Protein AF-A0A821HJT9-F1 (afdb_monomer)

Nearest PDB structures (foldseek):
  6hc2-assembly4_S  TM=8.809E-01  e=1.548E-03  Homo sapiens
  3q15-assembly2_B-3  TM=8.349E-01  e=1.082E-03  Bacillus subtilis
  5a7d-assembly4_D  TM=8.573E-01  e=2.860E-03  Drosophila melanogaster
  4wng-assembly1_A  TM=8.432E-01  e=2.860E-03  Homo sapiens
  3ro2-assembly1_A  TM=8.618E-01  e=4.533E-03  Mus musculus

Solvent-accessible surface area (backbone atoms only — not comparable to full-atom values): 7268 Å² total; per-residue (Å²): 140,81,82,82,81,88,69,88,76,76,95,62,76,77,48,72,65,58,53,51,52,51,23,52,52,26,48,78,68,67,40,40,72,59,21,46,52,45,45,52,56,55,71,68,43,91,82,63,48,65,67,56,47,32,54,44,28,52,54,45,21,50,40,27,48,76,70,63,39,47,71,58,18,48,53,35,45,52,50,23,51,51,44,49,72,71,41,93,58,91,59,51,70,65,57,56,30,49,50,31,43,52,48,13,52,46,28,44,75,70,68,39,53,70,58,14,50,54,29,53,51,47,23,61,48,53,69,70,76,109

Sequence (130 aa):
MFANPTKEMGSATPKQDDLFSAGDWLYWKCEYDKAREHFQAVLKQASLSASDSARCYKSMGAVEVELKNYDEALNIYNKQLGIMMASDSPSTKEDIISCYLSIGKVYWLKLDYNQAIAYHHRAPEFARAS

Secondary structure (DSSP, 8-state):
---------------HHHHHHHHHHHHHTT-HHHHHHHHHHHHT-TT--HHHHHHHHHHHHHHHHHTT-HHHHHHHHHHHHHHHHH-SS---HHHHHHHHHHHHHHHHHTT-HHHHHHHHHHHHHHHHH-

pLDDT: mean 78.91, std 17.14, range [33.47, 95.62]

Structure (mmCIF, N/CA/C/O backbone):
data_AF-A0A821HJT9-F1
#
_entry.id   AF-A0A821HJT9-F1
#
loop_
_atom_site.group_PDB
_atom_site.id
_atom_site.type_symbol
_atom_site.label_atom_id
_atom_site.label_alt_id
_atom_site.label_comp_id
_atom_site.label_asym_id
_atom_site.label_entity_id
_atom_site.label_seq_id
_atom_site.pdbx_PDB_ins_code
_atom_site.Cartn_x
_atom_site.Cartn_y
_atom_site.Cartn_z
_atom_site.occupancy
_atom_site.B_iso_or_equiv
_atom_site.auth_seq_id
_atom_site.auth_comp_id
_atom_site.auth_asym_id
_atom_site.auth_atom_id
_atom_site.pdbx_PDB_model_num
ATOM 1 N N . MET A 1 1 ? 15.144 9.174 47.147 1.00 39.72 1 MET A N 1
ATOM 2 C CA . MET A 1 1 ? 14.565 10.239 46.300 1.00 39.72 1 MET A CA 1
ATOM 3 C C . MET A 1 1 ? 15.629 10.642 45.300 1.00 39.72 1 MET A C 1
ATOM 5 O O . MET A 1 1 ? 16.550 11.347 45.683 1.00 39.72 1 MET A O 1
ATOM 9 N N . PHE A 1 2 ? 15.572 10.123 44.074 1.00 33.47 2 PHE A N 1
ATOM 10 C CA . PHE A 1 2 ? 16.527 10.492 43.030 1.00 33.47 2 PHE A CA 1
ATOM 11 C C . PHE A 1 2 ? 15.788 11.225 41.921 1.00 33.47 2 PHE A C 1
ATOM 13 O O . PHE A 1 2 ? 14.747 10.777 41.446 1.00 33.47 2 PHE A O 1
ATOM 20 N N . ALA A 1 3 ? 16.312 12.411 41.636 1.00 34.66 3 ALA A N 1
ATOM 21 C CA . ALA A 1 3 ? 15.775 13.403 40.736 1.00 34.66 3 ALA A CA 1
ATOM 22 C C . ALA A 1 3 ? 15.729 12.898 39.291 1.00 34.66 3 ALA A C 1
ATOM 24 O O . ALA A 1 3 ? 16.628 12.209 38.814 1.00 34.66 3 ALA A O 1
ATOM 25 N N . ASN A 1 4 ? 14.659 13.300 38.619 1.00 36.91 4 ASN A N 1
ATOM 26 C CA . ASN A 1 4 ? 14.424 13.162 37.196 1.00 36.91 4 ASN A CA 1
ATOM 27 C C . ASN A 1 4 ? 15.342 14.143 36.440 1.00 36.91 4 ASN A C 1
ATOM 29 O O . ASN A 1 4 ? 15.227 15.346 36.683 1.00 36.91 4 ASN A O 1
ATOM 33 N N . PRO A 1 5 ? 16.241 13.706 35.542 1.00 42.00 5 PRO A N 1
ATOM 34 C CA . PRO A 1 5 ? 16.948 14.625 34.674 1.00 42.00 5 PRO A CA 1
ATOM 35 C C . PRO A 1 5 ? 16.165 14.757 33.365 1.00 42.00 5 PRO A C 1
ATOM 37 O O . PRO A 1 5 ? 16.400 14.033 32.399 1.00 42.00 5 PRO A O 1
ATOM 40 N N . THR A 1 6 ? 15.247 15.724 33.316 1.00 44.38 6 THR A N 1
ATOM 41 C CA . THR A 1 6 ? 14.847 16.366 32.060 1.00 44.38 6 THR A CA 1
ATOM 42 C C . THR A 1 6 ? 16.069 17.091 31.512 1.00 44.38 6 THR A C 1
ATOM 44 O O . THR A 1 6 ? 16.350 18.230 31.883 1.00 44.38 6 THR A O 1
ATOM 47 N N . LYS A 1 7 ? 16.847 16.393 30.684 1.00 40.66 7 LYS A N 1
ATOM 48 C CA . LYS A 1 7 ? 17.935 16.995 29.925 1.00 40.66 7 LYS A CA 1
ATOM 49 C C . LYS A 1 7 ? 17.393 17.348 28.551 1.00 40.66 7 LYS A C 1
ATOM 51 O O . LYS A 1 7 ? 17.126 16.473 27.732 1.00 40.66 7 LYS A O 1
ATOM 56 N N . GLU A 1 8 ? 17.211 18.646 28.358 1.00 43.78 8 GLU A N 1
ATOM 57 C CA . GLU A 1 8 ? 17.039 19.272 27.059 1.00 43.78 8 GLU A CA 1
ATOM 58 C C . GLU A 1 8 ? 18.101 18.729 26.092 1.00 43.78 8 GLU A C 1
ATOM 60 O O . GLU A 1 8 ? 19.305 18.876 26.319 1.00 43.78 8 GLU A O 1
ATOM 65 N N . MET A 1 9 ? 17.655 18.071 25.023 1.00 36.34 9 MET A N 1
ATOM 66 C CA . MET A 1 9 ? 18.453 17.907 23.816 1.00 36.34 9 MET A CA 1
ATOM 67 C C . MET A 1 9 ? 17.874 18.833 22.761 1.00 36.34 9 MET A C 1
ATOM 69 O O . MET A 1 9 ? 16.720 18.709 22.358 1.00 36.34 9 MET A O 1
ATOM 73 N N . GLY A 1 10 ? 18.701 19.810 22.400 1.00 33.59 10 GLY A N 1
ATOM 74 C CA . GLY A 1 10 ? 18.394 20.867 21.463 1.00 33.59 10 GLY A CA 1
ATOM 75 C C . GLY A 1 10 ? 17.974 20.382 20.080 1.00 33.59 10 GLY A C 1
ATOM 76 O O . GLY A 1 10 ? 18.305 19.284 19.644 1.00 33.59 10 GLY A O 1
ATOM 77 N N . SER A 1 11 ? 17.247 21.288 19.432 1.00 37.09 11 SER A N 1
ATOM 78 C CA . SER A 1 11 ? 16.994 21.506 18.002 1.00 37.09 11 SER A CA 1
ATOM 79 C C . SER A 1 11 ? 17.801 20.685 16.979 1.00 37.09 11 SER A C 1
ATOM 81 O O . SER A 1 11 ? 18.491 21.245 16.126 1.00 37.09 11 SER A O 1
ATOM 83 N N . ALA A 1 12 ? 17.668 19.366 16.999 1.00 37.09 12 ALA A N 1
ATOM 84 C CA . ALA A 1 12 ? 17.884 18.536 15.832 1.00 37.09 12 ALA A CA 1
ATOM 85 C C . ALA A 1 12 ? 16.513 18.381 15.178 1.00 37.09 12 ALA A C 1
ATOM 87 O O . ALA A 1 12 ? 15.565 17.950 15.834 1.00 37.09 12 ALA A O 1
ATOM 88 N N . THR A 1 13 ? 16.385 18.775 13.910 1.00 39.56 13 THR A N 1
ATOM 89 C CA . THR A 1 13 ? 15.257 18.354 13.066 1.00 39.56 13 THR A CA 1
ATOM 90 C C . THR A 1 13 ? 14.985 16.884 13.373 1.00 39.56 13 THR A C 1
ATOM 92 O O . THR A 1 13 ? 15.962 16.127 13.312 1.00 39.56 13 THR A O 1
ATOM 95 N N . PRO A 1 14 ? 13.759 16.484 13.769 1.00 43.50 14 PRO A N 1
ATOM 96 C CA . PRO A 1 14 ? 13.491 15.093 14.104 1.00 43.50 14 PRO A CA 1
ATOM 97 C C . PRO A 1 14 ? 13.975 14.291 12.909 1.00 43.50 14 PRO A C 1
ATOM 99 O O . PRO A 1 14 ? 13.526 14.538 11.784 1.00 43.50 14 PRO A O 1
ATOM 102 N N . LYS A 1 15 ? 15.021 13.483 13.120 1.00 54.62 15 LYS A N 1
ATOM 103 C CA . LYS A 1 15 ? 15.665 12.794 12.008 1.00 54.62 15 LYS A CA 1
ATOM 104 C C . LYS A 1 15 ? 14.554 11.989 11.361 1.00 54.62 15 LYS A C 1
ATOM 106 O O . LYS A 1 15 ? 13.689 11.466 12.051 1.00 54.62 15 LYS A O 1
ATOM 111 N N . GLN A 1 16 ? 14.510 11.966 10.045 1.00 50.94 16 GLN A N 1
ATOM 112 C CA . GLN A 1 16 ? 13.459 11.305 9.276 1.00 50.94 16 GLN A CA 1
ATOM 113 C C . GLN A 1 16 ? 13.140 9.881 9.802 1.00 50.94 16 GLN A C 1
ATOM 115 O O . GLN A 1 16 ? 11.980 9.470 9.833 1.00 50.94 16 GLN A O 1
ATOM 120 N N . ASP A 1 17 ? 14.161 9.201 10.337 1.00 54.28 17 ASP A N 1
ATOM 121 C CA . ASP A 1 17 ? 14.088 7.925 11.057 1.00 54.28 17 ASP A CA 1
ATOM 122 C C . ASP A 1 17 ? 13.255 7.952 12.354 1.00 54.28 17 ASP A C 1
ATOM 124 O O . ASP A 1 17 ? 12.522 7.001 12.630 1.00 54.28 17 ASP A O 1
ATOM 128 N N . ASP A 1 18 ? 13.322 9.028 13.143 1.00 62.78 18 ASP A N 1
ATOM 129 C CA . ASP A 1 18 ? 12.559 9.209 14.385 1.00 62.78 18 ASP A CA 1
ATOM 130 C C . ASP A 1 18 ? 11.061 9.347 14.090 1.00 62.78 18 ASP A C 1
ATOM 132 O O . ASP A 1 18 ? 10.224 8.784 14.796 1.00 62.78 18 ASP A O 1
ATOM 136 N N . LEU A 1 19 ? 10.709 10.057 13.012 1.00 62.97 19 LEU A N 1
ATOM 137 C CA . LEU A 1 19 ? 9.315 10.232 12.593 1.00 62.97 19 LEU A CA 1
ATOM 138 C C . LEU A 1 19 ? 8.732 8.954 11.989 1.00 62.97 19 LEU A C 1
ATOM 140 O O . LEU A 1 19 ? 7.578 8.624 12.266 1.00 62.97 19 LEU A O 1
ATOM 144 N N . PHE A 1 20 ? 9.523 8.216 11.206 1.00 67.44 20 PHE A N 1
ATOM 145 C CA . PHE A 1 20 ? 9.105 6.918 10.685 1.00 67.44 20 PHE A CA 1
ATOM 146 C C . PHE A 1 20 ? 8.888 5.909 11.822 1.00 67.44 20 PHE A C 1
ATOM 148 O O . PHE A 1 20 ? 7.853 5.249 11.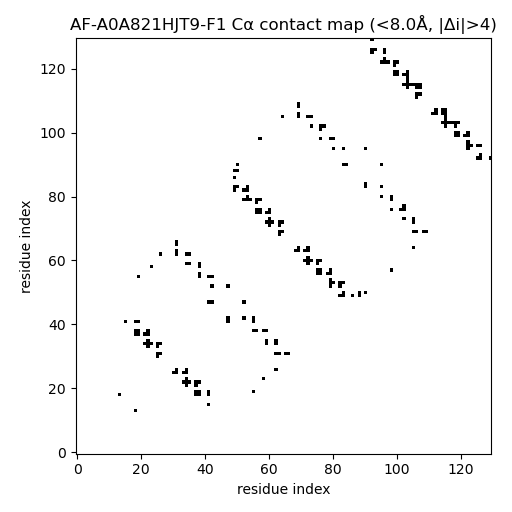882 1.00 67.44 20 PHE A O 1
ATOM 155 N N . SER A 1 21 ? 9.823 5.854 12.774 1.00 70.38 21 SER A N 1
ATOM 156 C CA . SER A 1 21 ? 9.730 4.975 13.945 1.00 70.38 21 SER A CA 1
ATOM 157 C C . SER A 1 21 ? 8.548 5.336 14.851 1.00 70.38 21 SER A C 1
ATOM 159 O O . SER A 1 21 ? 7.891 4.447 15.391 1.00 70.38 21 SER A O 1
ATOM 161 N N . ALA A 1 22 ? 8.229 6.629 14.990 1.00 73.88 22 ALA A N 1
ATOM 162 C CA . ALA A 1 22 ? 7.039 7.083 15.707 1.00 73.88 22 ALA A CA 1
ATOM 163 C C . ALA A 1 22 ? 5.739 6.671 14.995 1.00 73.88 22 ALA A C 1
ATOM 165 O O . ALA A 1 22 ? 4.799 6.224 15.653 1.00 73.88 22 ALA A O 1
ATOM 166 N N . GLY A 1 23 ? 5.692 6.775 13.662 1.00 74.00 23 GLY A N 1
ATOM 167 C CA . GLY A 1 23 ? 4.559 6.319 12.852 1.00 74.00 23 GLY A CA 1
ATOM 168 C C . GLY A 1 23 ? 4.313 4.814 12.978 1.00 74.00 23 GLY A C 1
ATOM 169 O O . GLY A 1 23 ? 3.182 4.394 13.226 1.00 74.00 23 GLY A O 1
ATOM 170 N N . ASP A 1 24 ? 5.371 4.004 12.903 1.00 73.50 24 ASP A N 1
ATOM 171 C CA . ASP A 1 24 ? 5.285 2.555 13.113 1.00 73.50 24 ASP A CA 1
ATOM 172 C C . ASP A 1 24 ? 4.822 2.225 14.538 1.00 73.50 24 ASP A C 1
ATOM 174 O O . ASP A 1 24 ? 3.951 1.379 14.735 1.00 73.50 24 ASP A O 1
ATOM 178 N N . TRP A 1 25 ? 5.344 2.915 15.553 1.00 74.75 25 TRP A N 1
ATOM 179 C CA . TRP A 1 25 ? 4.909 2.714 16.936 1.00 74.75 25 TRP A CA 1
ATOM 180 C C . TRP A 1 25 ? 3.414 3.014 17.1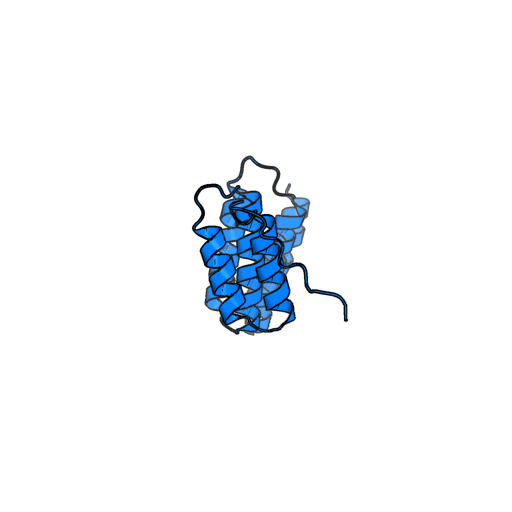29 1.00 74.75 25 TRP A C 1
ATOM 182 O O . TRP A 1 25 ? 2.715 2.260 17.810 1.00 74.75 25 TRP A O 1
ATOM 192 N N . LEU A 1 26 ? 2.901 4.073 16.493 1.00 75.69 26 LEU A N 1
ATOM 193 C CA . LEU A 1 26 ? 1.473 4.405 16.502 1.00 75.69 26 LEU A CA 1
ATOM 194 C C . LEU A 1 26 ? 0.627 3.356 15.771 1.00 75.69 26 LEU A C 1
ATOM 196 O O . LEU A 1 26 ? -0.468 3.035 16.233 1.00 75.69 26 LEU A O 1
ATOM 200 N N . TYR A 1 27 ? 1.147 2.779 14.683 1.00 74.88 27 TYR A N 1
ATOM 201 C CA . TYR A 1 27 ? 0.514 1.656 13.990 1.00 74.88 27 TYR A CA 1
ATOM 202 C C . TYR A 1 27 ? 0.360 0.444 14.919 1.00 74.88 27 TYR A C 1
ATOM 204 O O . TYR A 1 27 ? -0.733 -0.101 15.045 1.00 74.88 27 TYR A O 1
ATOM 212 N N . TRP A 1 28 ? 1.414 0.073 15.655 1.00 75.19 28 TRP A N 1
ATOM 213 C CA . TRP A 1 28 ? 1.356 -1.010 16.649 1.00 75.19 28 TRP A CA 1
ATOM 214 C C . TRP A 1 28 ? 0.407 -0.718 17.818 1.00 75.19 28 TRP A C 1
ATOM 216 O O . TRP A 1 28 ? -0.130 -1.640 18.431 1.00 75.19 28 TRP A O 1
ATOM 226 N N . LYS A 1 29 ? 0.186 0.562 18.127 1.00 79.38 29 LYS A N 1
ATOM 227 C CA . LYS A 1 29 ? -0.795 1.038 19.111 1.00 79.38 29 LYS A CA 1
ATOM 228 C C . LYS A 1 29 ? -2.232 1.103 18.581 1.00 79.38 29 LYS A C 1
ATOM 230 O O . LYS A 1 29 ? -3.124 1.452 19.352 1.00 79.38 29 LYS A O 1
ATOM 235 N N . CYS A 1 30 ? -2.457 0.774 17.308 1.00 77.31 30 CYS A N 1
ATOM 236 C CA . CYS A 1 30 ? -3.733 0.915 16.603 1.00 77.31 30 CYS A CA 1
ATOM 237 C C . CYS A 1 30 ? -4.246 2.369 16.523 1.00 77.31 30 CYS A C 1
ATOM 239 O O . CYS A 1 30 ? -5.432 2.603 16.292 1.00 77.31 30 CYS A O 1
ATOM 241 N N . GLU A 1 31 ? -3.370 3.366 16.697 1.00 84.94 31 GLU A N 1
ATOM 242 C CA . GLU A 1 31 ? -3.699 4.791 16.566 1.00 84.94 31 GLU A CA 1
ATOM 243 C C . GLU A 1 31 ? -3.517 5.243 15.106 1.00 84.94 31 GLU A C 1
ATOM 245 O O . GLU A 1 31 ? -2.686 6.094 14.780 1.00 84.94 31 GLU A O 1
ATOM 250 N N . TYR A 1 32 ? -4.299 4.634 14.213 1.00 83.56 32 TYR A N 1
ATOM 251 C CA . TYR A 1 32 ? -4.150 4.748 12.759 1.00 83.56 32 TYR A CA 1
ATOM 252 C C . TYR A 1 32 ? -4.328 6.174 12.220 1.00 83.56 32 TYR A C 1
ATOM 254 O O . TYR A 1 32 ? -3.560 6.596 11.356 1.00 83.56 32 TYR A O 1
ATOM 262 N N . ASP A 1 33 ? -5.268 6.956 12.759 1.00 81.56 33 ASP A N 1
ATOM 263 C CA . ASP A 1 33 ? -5.468 8.350 12.336 1.00 81.56 33 ASP A CA 1
ATOM 264 C C . ASP A 1 33 ? -4.237 9.224 12.607 1.00 81.56 33 ASP A C 1
ATOM 266 O O . ASP A 1 33 ? -3.825 10.002 11.745 1.00 81.56 33 ASP A O 1
ATOM 270 N N . LYS A 1 34 ? -3.600 9.047 13.772 1.00 81.19 34 LYS A N 1
ATOM 271 C CA . LYS A 1 34 ? -2.362 9.758 14.109 1.00 81.19 34 LYS A CA 1
ATOM 272 C C . LYS A 1 34 ? -1.200 9.256 13.262 1.00 81.19 34 LYS A C 1
ATOM 274 O O . LYS A 1 34 ? -0.431 10.065 12.751 1.00 81.19 34 LYS A O 1
ATOM 279 N N . ALA A 1 35 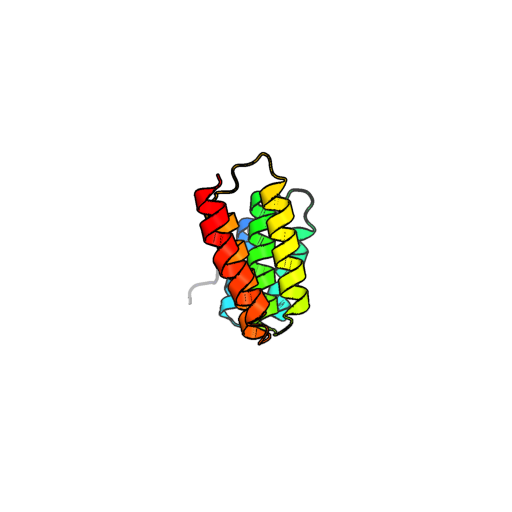? -1.086 7.939 13.068 1.00 81.50 35 ALA A N 1
ATOM 280 C CA . ALA A 1 35 ? -0.063 7.360 12.199 1.00 81.50 35 ALA A CA 1
ATOM 281 C C . ALA A 1 35 ? -0.138 7.954 10.780 1.00 81.50 35 ALA A C 1
ATOM 283 O O . ALA A 1 35 ? 0.882 8.367 10.226 1.00 81.50 35 ALA A O 1
ATOM 284 N N . ARG A 1 36 ? -1.351 8.099 10.226 1.00 82.81 36 ARG A N 1
ATOM 285 C CA . ARG A 1 36 ? -1.589 8.756 8.933 1.00 82.81 36 ARG A CA 1
ATOM 286 C C . ARG A 1 36 ? -1.082 10.198 8.912 1.00 82.81 36 ARG A C 1
ATOM 288 O O . ARG A 1 36 ? -0.381 10.569 7.973 1.00 82.81 36 ARG A O 1
ATOM 295 N N . GLU A 1 37 ? -1.416 11.006 9.917 1.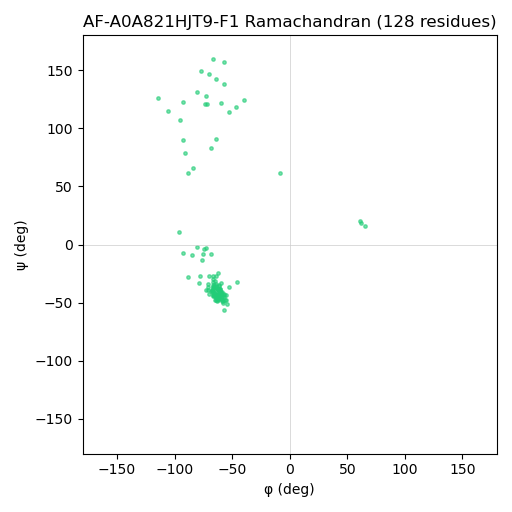00 84.44 37 GLU A N 1
ATOM 296 C CA . GLU A 1 37 ? -0.957 12.401 10.003 1.00 84.44 37 GLU A CA 1
ATOM 297 C C . GLU A 1 37 ? 0.571 12.499 10.065 1.00 84.44 37 GLU A C 1
ATOM 299 O O . GLU A 1 37 ? 1.171 13.311 9.355 1.00 84.44 37 GLU A O 1
ATOM 304 N N . HIS A 1 38 ? 1.211 11.627 10.849 1.00 81.50 38 HIS A N 1
ATOM 305 C CA . HIS A 1 38 ? 2.666 11.566 10.946 1.00 81.50 38 HIS A CA 1
ATOM 306 C C . HIS A 1 38 ? 3.315 11.210 9.605 1.00 81.50 38 HIS A C 1
ATOM 308 O O . HIS A 1 38 ? 4.226 11.916 9.168 1.00 81.50 38 HIS A O 1
ATOM 314 N N . P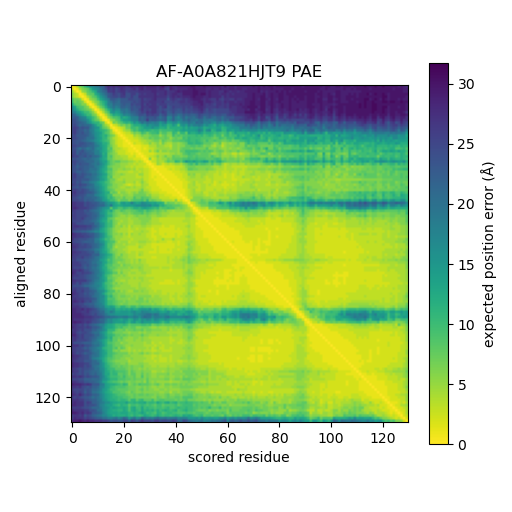HE A 1 39 ? 2.827 10.186 8.900 1.00 83.00 39 PHE A N 1
ATOM 315 C CA . PHE A 1 39 ? 3.375 9.829 7.589 1.00 83.00 39 PHE A CA 1
ATOM 316 C C . PHE A 1 39 ? 3.123 10.907 6.522 1.00 83.00 39 PHE A C 1
ATOM 318 O O . PHE A 1 39 ? 4.006 11.183 5.710 1.00 83.00 39 PHE A O 1
ATOM 325 N N . GLN A 1 40 ? 1.970 11.586 6.548 1.00 83.81 40 GLN A N 1
ATOM 326 C CA . GLN A 1 40 ? 1.714 12.731 5.667 1.00 83.81 40 GLN A CA 1
ATOM 327 C C . GLN A 1 40 ? 2.652 13.907 5.956 1.00 83.81 40 GLN A C 1
ATOM 329 O O . GLN A 1 40 ? 3.084 14.590 5.027 1.00 83.81 40 GLN A O 1
ATOM 334 N N . ALA A 1 41 ? 2.977 14.159 7.226 1.00 83.25 41 ALA A N 1
ATOM 335 C CA . ALA A 1 41 ? 3.942 15.185 7.603 1.00 83.25 41 ALA A CA 1
ATOM 336 C C . ALA A 1 41 ? 5.351 14.851 7.093 1.00 83.25 41 ALA A C 1
ATOM 338 O O . ALA A 1 41 ? 6.035 15.746 6.600 1.00 83.25 41 ALA A O 1
ATOM 339 N N . VAL A 1 42 ? 5.754 13.575 7.146 1.00 81.75 42 VAL A N 1
ATOM 340 C CA . VAL A 1 42 ? 7.028 13.103 6.578 1.00 81.75 42 VAL A CA 1
ATOM 341 C C . VAL A 1 42 ? 7.050 13.297 5.061 1.00 81.75 42 VAL A C 1
ATOM 343 O O . VAL A 1 42 ? 7.978 13.911 4.553 1.00 81.75 42 VAL A O 1
ATOM 346 N N . LEU A 1 43 ? 6.005 12.885 4.335 1.00 78.94 43 LEU A N 1
ATOM 347 C CA . LEU A 1 43 ? 5.936 13.054 2.874 1.00 78.94 43 LEU A CA 1
ATOM 348 C C . LEU A 1 43 ? 5.951 14.518 2.405 1.00 78.94 43 LEU A C 1
ATOM 350 O O . LEU A 1 43 ? 6.331 14.792 1.270 1.00 78.94 43 LEU A O 1
ATOM 354 N N . LYS A 1 44 ? 5.535 15.467 3.252 1.00 79.75 44 LYS A N 1
ATOM 355 C CA . LYS A 1 44 ? 5.611 16.907 2.952 1.00 79.75 44 LYS A CA 1
ATOM 356 C C . LYS A 1 44 ? 7.026 17.476 3.085 1.00 79.75 44 LYS A C 1
ATOM 358 O O . LYS A 1 44 ? 7.255 18.605 2.651 1.00 79.75 44 LYS A O 1
ATOM 363 N N . GLN A 1 45 ? 7.968 16.749 3.687 1.00 76.81 45 GLN A N 1
ATOM 364 C CA . GLN A 1 45 ? 9.350 17.208 3.794 1.00 76.81 45 GLN A CA 1
ATOM 365 C C . GLN A 1 45 ? 10.040 17.098 2.430 1.00 76.81 45 GLN A C 1
ATOM 367 O O . GLN A 1 45 ? 10.162 16.022 1.854 1.00 76.81 45 GLN A O 1
ATOM 372 N N . ALA A 1 46 ? 10.521 18.232 1.919 1.00 58.78 46 ALA A N 1
ATOM 373 C CA . ALA A 1 46 ? 11.108 18.346 0.582 1.00 58.78 46 ALA A CA 1
ATOM 374 C C . ALA A 1 46 ? 12.455 17.610 0.404 1.00 58.78 46 ALA A C 1
ATOM 376 O O . ALA A 1 46 ? 12.960 17.533 -0.711 1.00 58.78 46 ALA A O 1
ATOM 377 N N . SER A 1 47 ? 13.047 17.086 1.482 1.00 67.31 47 SER A N 1
ATOM 378 C CA . SER A 1 47 ? 14.329 16.371 1.472 1.00 67.31 47 SER A CA 1
ATOM 379 C C . SER A 1 47 ? 14.193 14.847 1.400 1.00 67.31 47 SER A C 1
ATOM 381 O O . SER A 1 47 ? 15.181 14.148 1.616 1.00 67.31 47 SER A O 1
ATOM 383 N N . LEU A 1 48 ? 12.994 14.313 1.142 1.00 73.00 48 LEU A N 1
ATOM 384 C CA . LEU A 1 48 ? 12.787 12.869 1.118 1.00 73.00 48 LEU A CA 1
ATOM 385 C C . LEU A 1 48 ? 13.405 12.228 -0.128 1.00 73.00 48 LEU A C 1
ATOM 387 O O . LEU A 1 48 ? 13.110 12.610 -1.261 1.00 73.00 48 LEU A O 1
ATOM 391 N N . SER A 1 49 ? 14.221 11.198 0.084 1.00 80.88 49 SER A N 1
ATOM 392 C CA . SER A 1 49 ? 14.691 10.349 -1.007 1.00 80.88 49 SER A CA 1
ATOM 393 C C . SER A 1 49 ? 13.529 9.548 -1.616 1.00 80.88 49 SER A C 1
ATOM 395 O O . SER A 1 49 ? 12.481 9.341 -0.989 1.00 80.88 49 SER A O 1
ATOM 397 N N . ALA A 1 50 ? 13.704 9.062 -2.847 1.00 80.38 50 ALA A N 1
ATOM 398 C CA . ALA A 1 50 ? 12.707 8.210 -3.498 1.00 80.38 50 ALA A CA 1
ATOM 399 C C . ALA A 1 50 ? 12.461 6.907 -2.711 1.00 80.38 50 ALA A C 1
ATOM 401 O O . ALA A 1 50 ? 11.312 6.483 -2.574 1.00 80.38 50 ALA A O 1
ATOM 402 N N . SER A 1 51 ? 13.512 6.316 -2.129 1.00 79.75 51 SER A N 1
ATOM 403 C CA . SER A 1 51 ? 13.413 5.112 -1.297 1.00 79.75 51 SER A CA 1
ATOM 404 C C . SER A 1 51 ? 12.633 5.363 -0.008 1.00 79.75 51 SER A C 1
ATOM 406 O O . SER A 1 51 ? 11.752 4.576 0.345 1.00 79.75 51 SER A O 1
ATOM 408 N N . ASP A 1 52 ? 12.883 6.485 0.667 1.00 81.75 52 ASP A N 1
ATOM 409 C CA . ASP A 1 52 ? 12.167 6.813 1.901 1.00 81.75 52 ASP A CA 1
ATOM 410 C C . ASP A 1 52 ? 10.711 7.178 1.629 1.00 81.75 52 ASP A C 1
ATOM 412 O O . ASP A 1 52 ? 9.820 6.800 2.391 1.00 81.75 52 ASP A O 1
ATOM 416 N N . SER A 1 53 ? 10.455 7.858 0.508 1.00 84.06 53 SER A N 1
ATOM 417 C CA . SER A 1 53 ? 9.100 8.131 0.029 1.00 84.06 53 SER A CA 1
ATOM 418 C C . SER A 1 53 ? 8.344 6.828 -0.193 1.00 84.06 53 SER A C 1
ATOM 420 O O . SER A 1 53 ? 7.239 6.658 0.319 1.00 84.06 53 SER A O 1
ATOM 422 N N . ALA A 1 54 ? 8.956 5.872 -0.894 1.00 85.06 54 ALA A N 1
ATOM 423 C CA . ALA A 1 54 ? 8.363 4.570 -1.157 1.00 85.06 54 ALA A CA 1
ATOM 424 C C . ALA A 1 54 ? 8.073 3.790 0.142 1.00 85.06 54 ALA A C 1
ATOM 426 O O . ALA A 1 54 ? 7.001 3.195 0.284 1.00 85.06 54 ALA A O 1
ATOM 427 N N . ARG A 1 55 ? 8.979 3.848 1.126 1.00 84.38 55 ARG A N 1
ATOM 428 C CA . ARG A 1 55 ? 8.775 3.256 2.456 1.00 84.38 55 ARG A CA 1
ATOM 429 C C . ARG A 1 55 ? 7.626 3.931 3.218 1.00 84.38 55 ARG A C 1
ATOM 431 O O . ARG A 1 55 ? 6.802 3.233 3.802 1.00 84.38 55 ARG A O 1
ATOM 438 N N . CYS A 1 56 ? 7.516 5.259 3.166 1.00 87.12 56 CYS A N 1
ATOM 439 C CA . CYS A 1 56 ? 6.406 5.996 3.781 1.00 87.12 56 CYS A CA 1
ATOM 440 C C . CYS A 1 56 ? 5.059 5.636 3.149 1.00 87.12 56 CYS A C 1
ATOM 442 O O . CYS A 1 56 ? 4.104 5.344 3.869 1.00 87.12 56 CYS A O 1
ATOM 444 N N . TYR A 1 57 ? 4.983 5.580 1.816 1.00 90.25 57 TYR A N 1
ATOM 445 C CA . TYR A 1 57 ? 3.763 5.154 1.130 1.00 90.25 57 TYR A CA 1
ATOM 446 C C . TYR A 1 57 ? 3.378 3.711 1.479 1.00 90.25 57 TYR A C 1
ATOM 448 O O . TYR A 1 57 ? 2.194 3.433 1.653 1.00 90.25 57 TYR A O 1
ATOM 456 N N . LYS A 1 58 ? 4.347 2.805 1.670 1.00 90.00 58 LYS A N 1
ATOM 457 C CA . LYS A 1 58 ? 4.070 1.436 2.134 1.00 90.00 58 LYS A CA 1
ATOM 458 C C . LYS A 1 58 ? 3.346 1.424 3.483 1.00 90.00 58 LYS A C 1
ATOM 460 O O . LYS A 1 58 ? 2.320 0.751 3.613 1.00 90.00 58 LYS A O 1
ATOM 465 N N . SER A 1 59 ? 3.867 2.162 4.467 1.00 89.00 59 SER A N 1
ATOM 466 C CA . SER A 1 59 ? 3.268 2.239 5.805 1.00 89.00 59 SER A CA 1
ATOM 467 C C . SER A 1 59 ? 1.913 2.946 5.782 1.00 89.00 59 SER A C 1
ATOM 469 O O . SER A 1 59 ? 0.967 2.460 6.395 1.00 89.00 59 SER A O 1
ATOM 471 N N . MET A 1 60 ? 1.762 4.025 5.007 1.00 90.19 60 MET A N 1
ATOM 472 C CA . MET A 1 60 ? 0.462 4.682 4.821 1.00 90.19 60 MET A CA 1
ATOM 473 C C . MET A 1 60 ? -0.576 3.763 4.182 1.00 90.19 60 MET A C 1
ATOM 475 O O . MET A 1 60 ? -1.713 3.723 4.637 1.00 90.19 60 MET A O 1
ATOM 479 N N . GLY A 1 61 ? -0.193 2.998 3.158 1.00 92.00 61 GLY A N 1
ATOM 480 C CA . GLY A 1 61 ? -1.095 2.039 2.529 1.00 92.00 61 GLY A CA 1
ATOM 481 C C . GLY A 1 61 ? -1.569 0.980 3.524 1.00 92.00 61 GLY A C 1
ATOM 482 O O . GLY A 1 61 ? -2.744 0.627 3.523 1.00 92.00 61 GLY A O 1
ATOM 483 N N . ALA A 1 62 ? -0.690 0.530 4.428 1.00 90.38 62 ALA A N 1
ATOM 484 C CA . ALA A 1 62 ? -1.068 -0.403 5.489 1.00 90.38 62 ALA A CA 1
ATOM 485 C C . ALA A 1 62 ? -2.038 0.240 6.493 1.00 90.38 62 ALA A C 1
ATOM 487 O O . ALA A 1 62 ? -3.050 -0.369 6.825 1.00 90.38 62 ALA A O 1
ATOM 488 N N . VAL A 1 63 ? -1.782 1.484 6.913 1.00 90.50 63 VAL A N 1
ATOM 489 C CA . VAL A 1 63 ? -2.698 2.258 7.769 1.00 90.50 63 VAL A CA 1
ATOM 490 C C . VAL A 1 63 ? -4.090 2.366 7.137 1.00 90.50 63 VAL A C 1
ATOM 492 O O . VAL A 1 63 ? -5.082 2.082 7.802 1.00 90.50 63 VAL A O 1
ATOM 495 N N . GLU A 1 64 ? -4.188 2.717 5.852 1.00 92.06 64 GLU A N 1
ATOM 496 C CA . GLU A 1 64 ? -5.486 2.831 5.170 1.00 92.06 64 GLU A CA 1
ATOM 497 C C . GLU A 1 64 ? -6.198 1.477 5.016 1.00 92.06 64 GLU A C 1
ATOM 499 O O . GLU A 1 64 ? -7.427 1.413 5.090 1.00 92.06 64 GLU A O 1
ATOM 504 N N . VAL A 1 65 ? -5.453 0.375 4.859 1.00 92.00 65 VAL A N 1
ATOM 505 C CA . VAL A 1 65 ? -6.025 -0.984 4.882 1.00 92.00 65 VAL A CA 1
ATOM 506 C C . VAL A 1 65 ? -6.653 -1.297 6.239 1.00 92.00 65 VAL A C 1
ATOM 508 O O . VAL A 1 65 ? -7.772 -1.813 6.275 1.00 92.00 65 VAL A O 1
ATOM 511 N N . GLU A 1 66 ? -5.975 -0.966 7.339 1.00 89.19 66 GLU A N 1
ATOM 512 C CA . GLU A 1 66 ? -6.500 -1.165 8.697 1.00 89.19 66 GLU A CA 1
ATOM 513 C C . GLU A 1 66 ? -7.718 -0.269 8.980 1.00 89.19 66 GLU A C 1
ATOM 515 O O . GLU A 1 66 ? -8.686 -0.704 9.608 1.00 89.19 66 GLU A O 1
ATOM 520 N N . LEU A 1 67 ? -7.734 0.948 8.424 1.00 89.69 67 LEU A N 1
ATOM 521 C CA . LEU A 1 67 ? -8.895 1.848 8.433 1.00 89.69 67 LEU A CA 1
ATOM 522 C C . LEU A 1 67 ? -10.027 1.409 7.485 1.00 89.69 67 LEU A C 1
ATOM 524 O O . LEU A 1 67 ? -11.084 2.035 7.468 1.00 89.69 67 LEU A O 1
ATOM 528 N N . LYS A 1 68 ? -9.837 0.326 6.718 1.00 91.75 68 LYS A N 1
ATOM 529 C CA . LYS A 1 68 ? -10.765 -0.188 5.692 1.00 91.75 68 LYS A CA 1
ATOM 530 C C . LYS A 1 68 ? -11.028 0.779 4.530 1.00 91.75 68 LYS A C 1
ATOM 532 O O . LYS A 1 68 ? -11.970 0.586 3.760 1.00 91.75 68 LYS A O 1
ATOM 537 N N . ASN A 1 69 ? -10.163 1.771 4.343 1.00 93.75 69 ASN A N 1
ATOM 538 C CA . ASN A 1 69 ? -10.197 2.711 3.226 1.00 93.75 69 ASN A CA 1
ATOM 539 C C . ASN A 1 69 ? -9.484 2.108 2.013 1.00 93.75 69 ASN A C 1
ATOM 541 O O . ASN A 1 69 ? -8.431 2.569 1.570 1.00 93.75 69 ASN A O 1
ATOM 545 N N . TYR A 1 70 ? -10.050 1.032 1.471 1.00 92.94 70 TYR A N 1
ATOM 546 C CA . TYR A 1 70 ? -9.355 0.221 0.476 1.00 92.94 70 TYR A CA 1
ATOM 547 C C . TYR A 1 70 ? -9.046 0.965 -0.832 1.00 92.94 70 TYR A C 1
ATOM 549 O O . TYR A 1 70 ? -8.010 0.712 -1.436 1.00 92.94 70 TYR A O 1
ATOM 557 N N . ASP A 1 71 ? -9.907 1.887 -1.272 1.00 93.88 71 ASP A N 1
ATOM 558 C CA . ASP A 1 71 ? -9.652 2.685 -2.482 1.00 93.88 71 ASP A CA 1
ATOM 559 C C . ASP A 1 71 ? -8.468 3.642 -2.308 1.00 93.88 71 ASP A C 1
ATOM 561 O O . ASP A 1 71 ? -7.624 3.755 -3.200 1.00 93.88 71 ASP A O 1
ATOM 565 N N . GLU A 1 72 ? -8.347 4.270 -1.136 1.00 93.00 72 GLU A N 1
ATOM 566 C CA . GLU A 1 72 ? -7.205 5.136 -0.842 1.00 93.00 72 GLU A CA 1
ATOM 567 C C . GLU A 1 72 ? -5.924 4.313 -0.665 1.00 93.00 72 GLU A C 1
ATOM 569 O O . GLU A 1 72 ? -4.876 4.684 -1.193 1.00 93.00 72 GLU A O 1
ATOM 574 N N . ALA A 1 73 ? -6.005 3.142 -0.025 1.00 93.56 73 ALA A N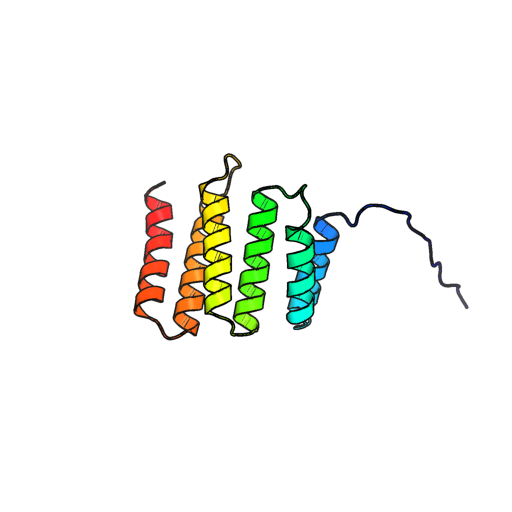 1
ATOM 575 C CA . ALA A 1 73 ? -4.874 2.222 0.068 1.00 93.56 73 ALA A CA 1
ATOM 576 C C . ALA A 1 73 ? -4.343 1.822 -1.321 1.00 93.56 73 ALA A C 1
ATOM 578 O O . ALA A 1 73 ? -3.133 1.834 -1.550 1.00 93.56 73 ALA A O 1
ATOM 579 N N . LEU A 1 74 ? -5.234 1.522 -2.276 1.00 94.88 74 LEU A N 1
ATOM 580 C CA . LEU A 1 74 ? -4.853 1.233 -3.663 1.00 94.88 74 LEU A CA 1
ATOM 581 C C . LEU A 1 74 ? -4.189 2.439 -4.336 1.00 94.88 74 LEU A C 1
ATOM 583 O O . LEU A 1 74 ? -3.175 2.277 -5.015 1.00 94.88 74 LEU A O 1
ATOM 587 N N . ASN A 1 75 ? -4.729 3.645 -4.155 1.00 95.00 75 ASN A N 1
ATOM 588 C CA . ASN A 1 75 ? -4.133 4.875 -4.683 1.00 95.00 75 ASN A CA 1
ATOM 589 C C . ASN A 1 75 ? -2.706 5.083 -4.146 1.00 95.00 75 ASN A C 1
ATOM 591 O O . ASN A 1 75 ? -1.776 5.355 -4.907 1.00 95.00 75 ASN A O 1
ATOM 595 N N . ILE A 1 76 ? -2.522 4.892 -2.840 1.00 93.56 76 ILE A N 1
ATOM 596 C CA . ILE A 1 76 ? -1.233 5.021 -2.157 1.00 93.56 76 ILE A CA 1
ATOM 597 C C . ILE A 1 76 ? -0.228 3.975 -2.651 1.00 93.56 76 ILE A C 1
ATOM 599 O O . ILE A 1 76 ? 0.896 4.333 -3.007 1.00 93.56 76 ILE A O 1
ATOM 603 N N . TYR A 1 77 ? -0.622 2.702 -2.741 1.00 94.62 77 TYR A N 1
ATOM 604 C CA . TYR A 1 77 ? 0.267 1.651 -3.237 1.00 94.62 77 TYR A CA 1
ATOM 605 C C . TYR A 1 77 ? 0.626 1.832 -4.721 1.00 94.62 77 TYR A C 1
ATOM 607 O O . TYR A 1 77 ? 1.766 1.592 -5.109 1.00 94.62 77 TYR A O 1
ATOM 615 N N . ASN A 1 78 ? -0.283 2.340 -5.558 1.00 93.50 78 ASN A N 1
ATOM 616 C CA . ASN A 1 78 ? 0.056 2.673 -6.946 1.00 93.50 78 ASN A CA 1
ATOM 617 C C . ASN A 1 78 ? 1.051 3.846 -7.041 1.00 93.50 78 ASN A C 1
ATOM 619 O O . ASN A 1 78 ? 1.951 3.815 -7.880 1.00 93.50 78 ASN A O 1
ATOM 623 N N . LYS A 1 79 ? 0.948 4.855 -6.163 1.00 91.19 79 LYS A N 1
ATOM 624 C CA . LYS A 1 79 ? 1.944 5.942 -6.074 1.00 91.19 79 LYS A CA 1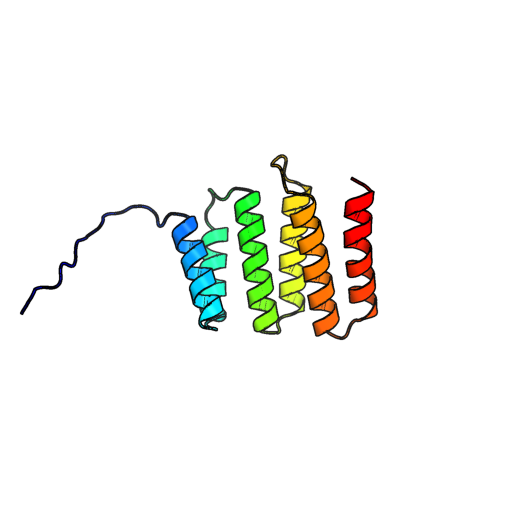
ATOM 625 C C . LYS A 1 79 ? 3.315 5.422 -5.643 1.00 91.19 79 LYS A C 1
ATOM 627 O O . LYS A 1 79 ? 4.316 5.799 -6.247 1.00 91.19 79 LYS A O 1
ATOM 632 N N . GLN A 1 80 ? 3.356 4.532 -4.647 1.00 91.75 80 GLN A N 1
ATOM 633 C CA . GLN A 1 80 ? 4.582 3.845 -4.228 1.00 91.75 80 GLN A CA 1
ATOM 634 C C . GLN A 1 80 ? 5.244 3.137 -5.414 1.00 91.75 80 GLN A C 1
ATOM 636 O O . GLN A 1 80 ? 6.431 3.343 -5.664 1.00 91.75 80 GLN A O 1
ATOM 641 N N . LEU A 1 81 ? 4.472 2.336 -6.154 1.00 90.62 81 LEU A N 1
ATOM 642 C CA . LEU A 1 81 ? 4.959 1.591 -7.311 1.00 90.62 81 LEU A CA 1
ATOM 643 C C . LEU A 1 81 ? 5.518 2.529 -8.390 1.00 90.62 81 LEU A C 1
ATOM 645 O O . LEU A 1 81 ? 6.607 2.288 -8.904 1.00 90.62 81 LEU A O 1
ATOM 649 N N . GLY A 1 82 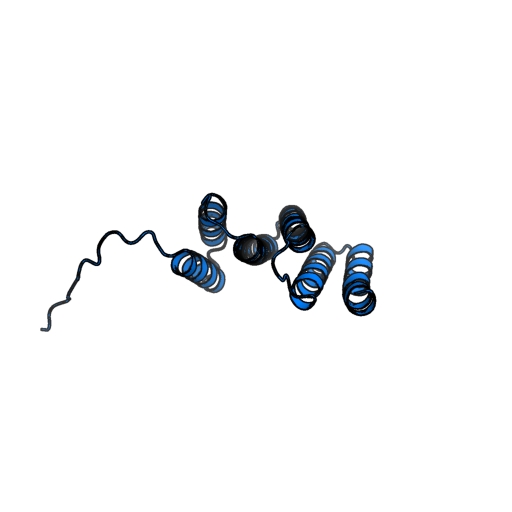? 4.822 3.633 -8.681 1.00 89.88 82 GLY A N 1
ATOM 650 C CA . GLY A 1 82 ? 5.287 4.644 -9.633 1.00 89.88 82 GLY A CA 1
ATOM 651 C C . GLY A 1 82 ? 6.639 5.252 -9.251 1.00 89.88 82 GLY A C 1
ATOM 652 O O . GLY A 1 82 ? 7.513 5.377 -10.104 1.00 89.88 82 GLY A O 1
ATOM 653 N N . ILE A 1 83 ? 6.849 5.563 -7.967 1.00 87.56 83 ILE A N 1
ATOM 654 C CA . ILE A 1 83 ? 8.135 6.080 -7.471 1.00 87.56 83 ILE A CA 1
ATOM 655 C C . ILE A 1 83 ? 9.230 5.019 -7.587 1.00 87.56 83 ILE A C 1
ATOM 657 O O . ILE A 1 83 ? 10.321 5.329 -8.052 1.00 87.56 83 ILE A O 1
ATOM 661 N N . MET A 1 84 ? 8.942 3.771 -7.206 1.00 88.44 84 MET A N 1
ATOM 662 C CA . MET A 1 84 ? 9.914 2.675 -7.294 1.00 88.44 84 MET A CA 1
ATOM 663 C C . MET A 1 84 ? 10.349 2.392 -8.733 1.00 88.44 84 MET A C 1
ATOM 665 O O . MET A 1 84 ? 11.519 2.096 -8.960 1.00 88.44 84 MET A O 1
ATOM 669 N N . MET A 1 85 ? 9.422 2.483 -9.692 1.00 85.25 85 MET A N 1
ATOM 670 C CA . MET A 1 85 ? 9.695 2.253 -11.114 1.00 85.25 85 MET A CA 1
ATOM 671 C C . MET A 1 85 ? 10.385 3.438 -11.800 1.00 85.25 85 MET A C 1
ATOM 673 O O . MET A 1 85 ? 11.079 3.233 -12.789 1.00 85.25 85 MET A O 1
ATOM 677 N N . ALA A 1 86 ? 10.182 4.662 -11.305 1.00 84.12 86 ALA A N 1
ATOM 678 C CA . ALA A 1 86 ? 10.788 5.877 -11.853 1.00 84.12 86 ALA A CA 1
ATOM 679 C C . ALA A 1 86 ? 12.118 6.261 -11.182 1.00 84.12 86 ALA A C 1
ATOM 681 O O . ALA A 1 86 ? 12.758 7.221 -11.606 1.00 84.12 86 ALA A O 1
ATOM 682 N N . SER A 1 87 ? 12.513 5.577 -10.105 1.00 75.88 87 SER A N 1
ATOM 683 C CA . SER A 1 87 ? 13.740 5.900 -9.383 1.00 75.88 87 SER A CA 1
ATOM 684 C C . SER A 1 87 ? 14.972 5.314 -10.070 1.00 75.88 87 SER A C 1
ATOM 686 O O . SER A 1 87 ? 15.022 4.117 -10.334 1.00 75.88 87 SER A O 1
ATOM 688 N N . ASP A 1 88 ? 16.000 6.147 -10.256 1.00 65.31 88 ASP A N 1
ATOM 689 C CA . ASP A 1 88 ? 17.365 5.715 -10.607 1.00 65.31 88 ASP A CA 1
ATOM 690 C C . ASP A 1 88 ? 18.118 5.105 -9.405 1.00 6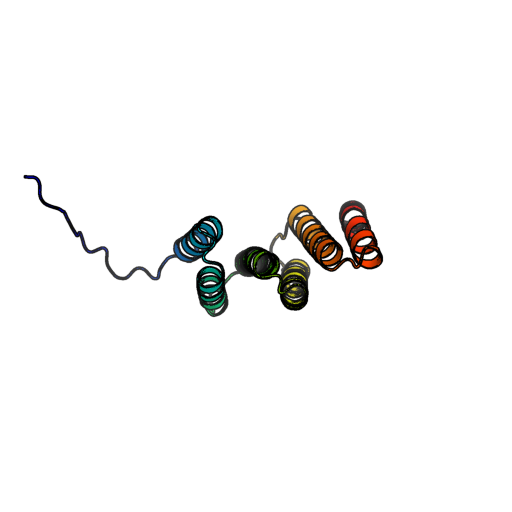5.31 88 ASP A C 1
ATOM 692 O O . ASP A 1 88 ? 19.231 4.592 -9.537 1.00 65.31 88 ASP A O 1
ATOM 696 N N . SER A 1 89 ? 17.533 5.188 -8.205 1.00 63.72 89 SER A N 1
ATOM 697 C CA . SER A 1 89 ? 18.034 4.521 -7.003 1.00 63.72 89 SER A CA 1
ATOM 698 C C . SER A 1 89 ? 17.683 3.030 -7.057 1.00 63.72 89 SER A C 1
ATOM 700 O O . SER A 1 89 ? 16.647 2.683 -7.627 1.00 63.72 89 SER A O 1
ATOM 702 N N . PRO A 1 90 ? 18.486 2.126 -6.464 1.00 55.94 90 PRO A N 1
ATOM 703 C CA . PRO A 1 90 ? 18.185 0.699 -6.468 1.00 55.94 90 PRO A CA 1
ATOM 704 C C . PRO A 1 90 ? 16.955 0.377 -5.605 1.00 55.94 90 PRO A C 1
ATOM 706 O O . PRO A 1 90 ? 17.069 -0.056 -4.461 1.00 55.94 90 PRO A O 1
ATOM 709 N N . SER A 1 91 ? 15.761 0.546 -6.172 1.00 69.19 91 SER A N 1
ATOM 710 C CA . SER A 1 91 ? 14.564 -0.174 -5.745 1.00 69.19 91 SER A CA 1
ATOM 711 C C . SER A 1 91 ? 14.848 -1.659 -5.929 1.00 69.19 91 SER A C 1
ATOM 713 O O . SER A 1 91 ? 15.160 -2.098 -7.041 1.00 69.19 91 SER A O 1
ATOM 715 N N . THR A 1 92 ? 14.767 -2.458 -4.867 1.00 76.38 92 THR A N 1
ATOM 716 C CA . THR A 1 92 ? 14.982 -3.893 -5.047 1.00 76.38 92 THR A CA 1
ATOM 717 C C . THR A 1 92 ? 13.800 -4.490 -5.807 1.00 76.38 92 THR A C 1
ATOM 719 O O . THR A 1 92 ? 12.650 -4.065 -5.656 1.00 76.38 92 THR A O 1
ATOM 722 N N . LYS A 1 93 ? 14.060 -5.514 -6.626 1.00 82.06 93 LYS A N 1
ATOM 723 C CA . LYS A 1 93 ? 12.984 -6.294 -7.258 1.00 82.06 93 LYS A CA 1
ATOM 724 C C . LYS A 1 93 ? 11.992 -6.802 -6.207 1.00 82.06 93 LYS A C 1
ATOM 726 O O . LYS A 1 93 ? 10.790 -6.812 -6.449 1.00 82.06 93 LYS A O 1
ATOM 731 N N . GLU A 1 94 ? 12.499 -7.169 -5.032 1.00 84.25 94 GLU A N 1
ATOM 732 C CA . GLU A 1 94 ? 11.713 -7.640 -3.892 1.00 84.25 94 GLU A CA 1
ATOM 733 C C . GLU A 1 94 ? 10.723 -6.586 -3.379 1.00 84.25 94 GLU A C 1
ATOM 735 O O . GLU A 1 94 ? 9.576 -6.928 -3.090 1.00 84.25 94 GLU A O 1
ATOM 740 N N . ASP A 1 95 ? 11.106 -5.307 -3.337 1.00 86.50 95 ASP A N 1
ATOM 741 C CA . ASP A 1 95 ? 10.215 -4.219 -2.917 1.00 86.50 95 ASP A CA 1
ATOM 742 C C . ASP A 1 95 ? 9.043 -4.026 -3.885 1.00 86.50 95 ASP A C 1
ATOM 744 O O . ASP A 1 95 ? 7.894 -3.875 -3.460 1.00 86.50 95 ASP A O 1
ATOM 748 N N . ILE A 1 96 ? 9.316 -4.091 -5.191 1.00 88.75 96 ILE A N 1
ATOM 749 C CA . ILE A 1 96 ? 8.292 -3.979 -6.239 1.00 88.75 96 ILE A CA 1
ATOM 750 C C . ILE A 1 96 ? 7.336 -5.179 -6.183 1.00 88.75 96 ILE A C 1
ATOM 752 O O . ILE A 1 96 ? 6.115 -5.013 -6.217 1.00 88.75 96 ILE A O 1
ATOM 756 N N . ILE A 1 97 ? 7.877 -6.391 -6.027 1.00 89.56 97 ILE A N 1
ATOM 757 C CA . ILE A 1 97 ? 7.097 -7.623 -5.828 1.00 89.56 97 ILE A CA 1
ATOM 758 C C . ILE A 1 97 ? 6.218 -7.493 -4.579 1.00 89.56 97 ILE A C 1
ATOM 760 O O . ILE A 1 97 ? 5.023 -7.784 -4.632 1.00 89.56 97 ILE A O 1
ATOM 764 N N . SER A 1 98 ? 6.779 -7.013 -3.466 1.00 90.69 98 SER A N 1
ATOM 765 C CA . SER A 1 98 ? 6.040 -6.786 -2.223 1.00 90.69 98 SER A CA 1
ATOM 766 C C . SER A 1 98 ? 4.896 -5.790 -2.423 1.00 90.69 98 SER A C 1
ATOM 768 O O . SER A 1 98 ? 3.797 -6.039 -1.930 1.00 90.69 98 SER A O 1
ATOM 770 N N . CYS A 1 99 ? 5.109 -4.717 -3.191 1.00 92.62 99 CYS A N 1
ATOM 771 C CA . CYS A 1 99 ? 4.069 -3.744 -3.518 1.00 92.62 99 CYS A CA 1
ATOM 772 C C . CYS A 1 99 ? 2.916 -4.380 -4.319 1.00 92.62 99 CYS A C 1
ATOM 774 O O . CYS A 1 99 ? 1.750 -4.214 -3.952 1.00 92.62 99 CYS A O 1
ATOM 776 N N . TYR A 1 100 ? 3.213 -5.193 -5.341 1.00 93.75 100 TYR A N 1
ATOM 777 C CA . TYR A 1 100 ? 2.179 -5.932 -6.082 1.00 93.75 100 TYR A CA 1
ATOM 778 C C . TYR A 1 100 ? 1.365 -6.870 -5.184 1.00 93.75 100 TYR A C 1
ATOM 780 O O . TYR A 1 100 ? 0.140 -6.929 -5.305 1.00 93.75 100 TYR A O 1
ATOM 788 N N . LEU A 1 101 ? 2.023 -7.566 -4.253 1.00 93.88 101 LEU A N 1
ATOM 789 C CA . LEU A 1 101 ? 1.345 -8.435 -3.289 1.00 93.88 101 LEU A CA 1
ATOM 790 C C . LEU A 1 101 ? 0.469 -7.641 -2.310 1.00 93.88 101 LEU A C 1
ATOM 792 O O . LEU A 1 101 ? -0.637 -8.083 -1.998 1.00 93.88 101 LEU A O 1
ATOM 796 N N . SER A 1 102 ? 0.915 -6.465 -1.859 1.00 94.44 102 SER A N 1
ATOM 797 C CA . SER A 1 102 ? 0.107 -5.561 -1.032 1.00 94.44 102 SER A CA 1
ATOM 798 C C . SER A 1 102 ? -1.152 -5.095 -1.765 1.00 94.44 102 SER A C 1
ATOM 800 O O . SER A 1 102 ? -2.238 -5.148 -1.191 1.00 94.44 102 SER A O 1
ATOM 802 N N . ILE A 1 103 ? -1.038 -4.727 -3.045 1.00 95.06 103 ILE A N 1
ATOM 803 C CA . ILE A 1 103 ? -2.190 -4.366 -3.886 1.00 95.06 103 ILE A CA 1
ATOM 804 C C . ILE A 1 103 ? -3.146 -5.559 -4.041 1.00 95.06 103 ILE A C 1
ATOM 806 O O . ILE A 1 103 ? -4.352 -5.410 -3.839 1.00 95.06 103 ILE A O 1
ATOM 810 N N . GLY A 1 104 ? -2.618 -6.754 -4.328 1.00 94.56 104 GLY A N 1
ATOM 811 C CA . GLY A 1 104 ? -3.410 -7.986 -4.412 1.00 94.56 104 GLY A CA 1
ATOM 812 C C . GLY A 1 104 ? -4.173 -8.286 -3.117 1.00 94.56 104 GLY A C 1
ATOM 813 O O . GLY A 1 104 ? -5.371 -8.572 -3.156 1.00 94.56 104 GLY A O 1
ATOM 814 N N . LYS A 1 105 ? -3.522 -8.113 -1.958 1.00 94.69 105 LYS A N 1
ATOM 815 C CA . LYS A 1 105 ? -4.155 -8.239 -0.636 1.00 94.69 105 LYS A CA 1
ATOM 816 C C . LYS A 1 105 ? -5.295 -7.235 -0.449 1.00 94.69 105 LYS A C 1
ATOM 818 O O . LYS A 1 105 ? -6.337 -7.605 0.087 1.00 94.69 105 LYS A O 1
ATOM 823 N N . VAL A 1 106 ? -5.132 -5.983 -0.883 1.00 95.50 106 VAL A N 1
ATOM 824 C CA . VAL A 1 106 ? -6.195 -4.968 -0.769 1.00 95.50 106 VAL A CA 1
ATOM 825 C C . VAL A 1 106 ? -7.408 -5.349 -1.616 1.00 95.50 106 VAL A C 1
ATOM 827 O O . VAL A 1 106 ? -8.532 -5.294 -1.123 1.00 95.50 106 VAL A O 1
ATOM 830 N N . TYR A 1 107 ? -7.203 -5.809 -2.854 1.00 95.62 107 TYR A N 1
ATOM 831 C CA . TYR A 1 107 ? -8.301 -6.308 -3.690 1.00 95.62 107 TYR A CA 1
ATOM 832 C C . TYR A 1 107 ? -9.002 -7.523 -3.079 1.00 95.62 107 TYR A C 1
ATOM 834 O O . TYR A 1 107 ? -10.230 -7.603 -3.110 1.00 95.62 107 TYR A O 1
ATOM 842 N N . TRP A 1 108 ? -8.246 -8.425 -2.447 1.00 94.12 108 TRP A N 1
ATOM 843 C CA . TRP A 1 108 ? -8.819 -9.554 -1.718 1.00 94.12 108 TRP A CA 1
ATOM 844 C C . TRP A 1 108 ? -9.718 -9.088 -0.563 1.00 94.12 108 TRP A C 1
ATOM 846 O O . TRP A 1 108 ? -10.827 -9.594 -0.405 1.00 94.12 108 TRP A O 1
ATOM 856 N N . LEU A 1 109 ? -9.287 -8.075 0.199 1.00 93.50 109 LEU A N 1
ATOM 857 C CA . LEU A 1 109 ? -10.085 -7.472 1.275 1.00 93.50 109 LEU A CA 1
ATOM 858 C C . LEU A 1 109 ? -11.326 -6.729 0.755 1.00 93.50 109 LEU A C 1
ATOM 860 O O . LEU A 1 109 ? -12.347 -6.704 1.438 1.00 93.50 109 LEU A O 1
ATOM 864 N N . LYS A 1 110 ? -11.273 -6.182 -0.466 1.00 94.31 110 LYS A N 1
ATOM 865 C CA . LYS A 1 110 ? -12.431 -5.609 -1.177 1.00 94.31 110 LYS A CA 1
ATOM 866 C C . LYS A 1 110 ? -13.394 -6.658 -1.746 1.00 94.31 110 LYS A C 1
ATOM 868 O O . LYS A 1 110 ? -14.417 -6.269 -2.302 1.00 94.31 110 LYS A O 1
ATOM 873 N N . LEU A 1 111 ? -13.083 -7.952 -1.628 1.00 93.44 111 LEU A N 1
ATOM 874 C CA . LEU A 1 111 ? -13.815 -9.061 -2.256 1.00 93.44 111 LEU A CA 1
ATOM 875 C C . LEU A 1 111 ? -13.754 -9.058 -3.798 1.00 93.44 111 LEU A C 1
ATOM 877 O O . LEU A 1 111 ? -14.516 -9.772 -4.449 1.00 93.44 111 LEU A O 1
ATOM 881 N N . ASP A 1 112 ? -12.826 -8.303 -4.396 1.00 94.56 112 ASP A N 1
ATOM 882 C CA . ASP A 1 112 ? -12.538 -8.365 -5.832 1.00 94.56 112 ASP A CA 1
ATOM 883 C C . ASP A 1 112 ? -11.428 -9.388 -6.087 1.00 94.56 112 ASP A C 1
ATOM 885 O O . ASP A 1 112 ? -10.244 -9.080 -6.262 1.00 94.56 112 ASP A O 1
ATOM 889 N N . TYR A 1 113 ? -11.825 -10.656 -6.068 1.00 92.06 113 TYR A N 1
ATOM 890 C CA . TYR A 1 113 ? -10.894 -11.769 -6.216 1.00 92.06 113 TYR A CA 1
ATOM 891 C C . TYR A 1 113 ? -10.252 -11.833 -7.604 1.00 92.06 113 TYR A C 1
ATOM 893 O O . TYR A 1 113 ? -9.122 -12.305 -7.723 1.00 92.06 113 TYR A O 1
ATOM 901 N N . ASN A 1 114 ? -10.928 -11.329 -8.640 1.00 93.94 114 ASN A N 1
ATOM 902 C CA . ASN A 1 114 ? -10.386 -11.315 -9.998 1.00 93.94 114 ASN A CA 1
ATOM 903 C C . ASN A 1 114 ? -9.156 -10.408 -10.073 1.00 93.94 114 ASN A C 1
ATOM 905 O O . ASN A 1 114 ? -8.106 -10.824 -10.568 1.00 93.94 114 ASN A O 1
ATOM 909 N N . GLN A 1 115 ? -9.259 -9.195 -9.523 1.00 92.44 115 GLN A N 1
ATOM 910 C CA . GLN A 1 115 ? -8.118 -8.285 -9.448 1.00 92.44 115 GLN A CA 1
ATOM 911 C C . GLN A 1 115 ? -7.049 -8.793 -8.481 1.00 92.44 115 GLN A C 1
ATOM 913 O O . GLN A 1 115 ? -5.862 -8.735 -8.801 1.00 92.44 115 GLN A O 1
ATOM 918 N N . ALA A 1 116 ? -7.438 -9.362 -7.336 1.00 92.00 116 ALA A N 1
ATOM 919 C CA . ALA A 1 116 ? -6.481 -9.933 -6.391 1.00 92.00 116 ALA A CA 1
ATOM 920 C C . ALA A 1 116 ? -5.590 -10.999 -7.051 1.00 92.00 116 ALA A C 1
ATOM 922 O O . ALA A 1 116 ? -4.364 -10.937 -6.945 1.00 92.00 116 ALA A O 1
ATOM 923 N N . ILE A 1 117 ? -6.195 -11.935 -7.790 1.00 92.25 117 ILE A N 1
ATOM 924 C CA . ILE A 1 117 ? -5.484 -12.986 -8.529 1.00 92.25 117 ILE A CA 1
ATOM 925 C C . ILE A 1 117 ? -4.570 -12.371 -9.594 1.00 92.25 117 ILE A C 1
ATOM 927 O O . ILE A 1 117 ? -3.394 -12.727 -9.666 1.00 92.25 117 ILE A O 1
ATOM 931 N N . ALA A 1 118 ? -5.066 -11.409 -10.378 1.00 93.19 118 ALA A N 1
ATOM 932 C CA . ALA A 1 118 ? -4.266 -10.743 -11.405 1.00 93.19 118 ALA A CA 1
ATOM 933 C C . ALA A 1 118 ? -2.995 -10.094 -10.822 1.00 93.19 118 ALA A C 1
ATOM 935 O O . ALA A 1 118 ? -1.899 -10.276 -11.354 1.00 93.19 118 ALA A O 1
ATOM 936 N N . TYR A 1 119 ? -3.111 -9.390 -9.694 1.00 90.31 119 TYR A N 1
ATOM 937 C CA . TYR A 1 119 ? -1.967 -8.766 -9.023 1.00 90.31 119 TYR A CA 1
ATOM 938 C C . TYR A 1 119 ? -1.033 -9.782 -8.350 1.00 90.31 119 TYR A C 1
ATOM 940 O O . TYR A 1 119 ? 0.187 -9.605 -8.384 1.00 90.31 119 TYR A O 1
ATOM 948 N N . HIS A 1 120 ? -1.569 -10.886 -7.822 1.00 88.75 120 HIS A N 1
ATOM 949 C CA . HIS A 1 120 ? -0.755 -11.993 -7.318 1.00 88.75 120 HIS A CA 1
ATOM 950 C C . HIS A 1 120 ? 0.059 -12.690 -8.414 1.00 88.75 120 HIS A C 1
ATOM 952 O O . HIS A 1 120 ? 1.161 -13.146 -8.121 1.00 88.75 120 HIS A O 1
ATOM 958 N N . HIS A 1 121 ? -0.427 -12.744 -9.659 1.00 90.25 121 HIS A N 1
ATOM 959 C CA . HIS A 1 121 ? 0.330 -13.277 -10.799 1.00 90.25 121 HIS A CA 1
ATOM 960 C C . HIS A 1 121 ? 1.358 -12.289 -11.364 1.00 90.25 121 HIS A C 1
ATOM 962 O O . HIS A 1 121 ? 2.445 -12.708 -11.758 1.00 90.25 121 HIS A O 1
ATOM 968 N N . ARG A 1 122 ? 1.081 -10.980 -11.322 1.00 88.50 122 ARG A N 1
ATOM 969 C CA . ARG A 1 122 ? 2.045 -9.954 -11.758 1.00 88.50 122 ARG A CA 1
ATOM 970 C C . ARG A 1 122 ? 3.335 -9.950 -10.941 1.00 88.50 122 ARG A C 1
ATOM 972 O O . ARG A 1 122 ? 4.404 -9.709 -11.491 1.00 88.50 122 ARG A O 1
ATOM 979 N N . ALA A 1 123 ? 3.249 -10.233 -9.643 1.00 85.38 123 ALA A N 1
ATOM 980 C CA . ALA A 1 123 ? 4.406 -10.273 -8.752 1.00 85.38 123 ALA A CA 1
ATOM 981 C C . ALA A 1 123 ? 5.504 -11.272 -9.218 1.00 85.38 123 ALA A C 1
ATOM 983 O O . ALA A 1 123 ? 6.633 -10.843 -9.465 1.00 85.38 123 ALA A O 1
ATOM 984 N N . PRO A 1 124 ? 5.223 -12.578 -9.416 1.00 81.69 124 PRO A N 1
ATOM 985 C CA . PRO A 1 124 ? 6.204 -13.526 -9.944 1.00 81.69 124 PRO A CA 1
ATOM 986 C C . PRO A 1 124 ? 6.547 -13.303 -11.424 1.00 81.69 124 PRO A C 1
ATOM 988 O O . PRO A 1 124 ? 7.650 -13.656 -11.835 1.00 81.69 124 PRO A O 1
ATOM 991 N N . GLU A 1 125 ? 5.655 -12.728 -12.236 1.00 86.31 125 GLU A N 1
ATOM 992 C CA . GLU A 1 125 ? 5.985 -12.346 -13.619 1.00 86.31 125 GLU A CA 1
ATOM 993 C C . GLU A 1 125 ? 7.057 -11.255 -13.658 1.00 86.31 125 GLU A C 1
ATOM 995 O O . GLU A 1 125 ? 8.049 -11.402 -14.368 1.00 86.31 125 GLU A O 1
ATOM 1000 N N . PHE A 1 126 ? 6.920 -10.215 -12.832 1.00 81.88 126 PHE A N 1
ATOM 1001 C CA . PHE A 1 126 ? 7.927 -9.162 -12.697 1.00 81.88 126 PHE A CA 1
ATOM 1002 C C . PHE A 1 126 ? 9.273 -9.717 -12.209 1.00 81.88 126 PHE A C 1
ATOM 1004 O O . PHE A 1 126 ? 10.329 -9.359 -12.734 1.00 81.88 126 PHE A O 1
ATOM 1011 N N . ALA A 1 127 ? 9.233 -10.648 -11.251 1.00 80.50 127 ALA A N 1
ATOM 1012 C CA . ALA A 1 127 ? 10.425 -11.328 -10.746 1.00 80.50 127 ALA A CA 1
ATOM 1013 C C . ALA A 1 127 ? 11.183 -12.104 -11.838 1.00 80.50 127 ALA A C 1
ATOM 1015 O O . ALA A 1 127 ? 12.402 -12.214 -11.775 1.00 80.50 127 ALA A O 1
ATOM 1016 N N . ARG A 1 128 ? 10.461 -12.657 -12.822 1.00 78.50 128 ARG A N 1
ATOM 1017 C CA . ARG A 1 128 ? 11.026 -13.441 -13.935 1.00 78.50 128 ARG A CA 1
ATOM 1018 C C . ARG A 1 128 ? 11.434 -12.590 -15.137 1.00 78.50 128 ARG A C 1
ATOM 1020 O O . ARG A 1 128 ? 12.296 -13.014 -15.896 1.00 78.50 128 ARG A O 1
ATOM 1027 N N . ALA A 1 129 ? 10.777 -11.450 -15.346 1.00 73.50 129 ALA A N 1
ATOM 1028 C CA . ALA A 1 129 ? 10.966 -10.590 -16.514 1.00 73.50 129 ALA A CA 1
ATOM 1029 C C . ALA A 1 129 ? 12.128 -9.589 -16.381 1.00 73.50 129 ALA A C 1
ATOM 1031 O O . ALA A 1 129 ? 12.460 -8.917 -17.356 1.00 73.50 129 ALA A O 1
ATOM 1032 N N . SER A 1 130 ? 12.718 -9.466 -15.192 1.00 58.16 130 SER A N 1
ATOM 1033 C CA . SER A 1 130 ? 13.790 -8.517 -14.874 1.00 58.16 130 SER A CA 1
ATOM 1034 C C . SER A 1 130 ? 15.100 -9.225 -14.588 1.00 58.16 130 SER A C 1
ATOM 1036 O O . SER A 1 130 ? 16.154 -8.559 -14.674 1.00 58.16 130 SER A O 1
#

Radius of gyration: 17.59 Å; Cα contacts (8 Å, |Δi|>4): 132; chains: 1; bounding box: 32×35×63 Å

Mean predicted aligned error: 9.54 Å

Foldseek 3Di:
DDDDDPDDDDDDPCPLVNLLVVLVVCVVVVVLVVSLVSLVVSCPDPPDDLVNLLVSLVSNLVSCVSVVVLVVSLVSLVVSLVSLVPDPPDPDLVSNLVSLQSNLVSCVSVVNNVSSVVSPVVSVVSVVVD